Protein AF-H6WCT1-F1 (afdb_monomer_lite)

Foldseek 3Di:
DVVCCCVPPVPVCDPVNVVVVVVVVVVVVVVVVVVVVVVVVVVCVCAVQPDVVQVRHPPGPPADDDDCVPLVVVLVVLLVVLVVLQVQLVVCVVVVNVVSNVVSVVSSVVSVVVSVVSVVVCVVPGPDDD

Structure (mmCIF, N/CA/C/O backbone):
data_AF-H6WCT1-F1
#
_entry.id   AF-H6WCT1-F1
#
loop_
_atom_site.group_PDB
_atom_site.id
_atom_site.type_symbol
_atom_site.label_atom_id
_atom_site.label_alt_id
_atom_site.label_comp_id
_atom_site.label_asym_id
_atom_site.label_entity_id
_atom_site.label_seq_id
_atom_site.pdbx_PDB_ins_code
_atom_site.Cartn_x
_atom_site.Cartn_y
_atom_site.Cartn_z
_atom_site.occupancy
_atom_site.B_iso_or_equiv
_atom_site.auth_seq_id
_atom_site.auth_comp_id
_atom_site.auth_asym_id
_atom_site.auth_atom_id
_atom_site.pdbx_PDB_model_num
ATOM 1 N N . ARG A 1 1 ? -24.515 2.895 8.133 1.00 90.81 1 ARG A N 1
ATOM 2 C CA . ARG A 1 1 ? -25.307 3.679 9.116 1.00 90.81 1 ARG A CA 1
ATOM 3 C C . ARG A 1 1 ? -26.093 2.759 10.042 1.00 90.81 1 ARG A C 1
ATOM 5 O O . ARG A 1 1 ? -25.902 2.865 11.245 1.00 90.81 1 ARG A O 1
ATOM 12 N N . ASP A 1 2 ? -26.915 1.854 9.513 1.00 93.81 2 ASP A N 1
ATOM 13 C CA . ASP A 1 2 ? -27.776 1.005 10.352 1.00 93.81 2 ASP A CA 1
ATOM 14 C C . ASP A 1 2 ? -27.003 -0.074 11.120 1.00 93.81 2 ASP A C 1
ATOM 16 O O . ASP A 1 2 ? -27.232 -0.224 12.309 1.00 93.81 2 ASP A O 1
ATOM 20 N N . ILE A 1 3 ? -25.942 -0.644 10.540 1.00 94.50 3 ILE A N 1
ATOM 21 C CA . ILE A 1 3 ? -25.025 -1.564 11.249 1.00 94.50 3 ILE A CA 1
ATOM 22 C C . ILE A 1 3 ? -24.422 -0.929 12.522 1.00 94.50 3 ILE A C 1
ATOM 24 O O . ILE A 1 3 ? -24.242 -1.588 13.544 1.00 94.50 3 ILE A O 1
ATOM 28 N N . ILE A 1 4 ? -24.128 0.379 12.502 1.00 95.19 4 ILE A N 1
ATOM 29 C CA . ILE A 1 4 ? -23.640 1.095 13.697 1.00 95.19 4 ILE A CA 1
ATOM 30 C C . ILE A 1 4 ? -24.758 1.165 14.746 1.00 95.19 4 ILE A C 1
ATOM 32 O O . ILE A 1 4 ? -24.517 0.934 15.923 1.00 95.19 4 ILE A O 1
ATOM 36 N N . ARG A 1 5 ? -26.002 1.417 14.322 1.00 95.94 5 ARG A N 1
ATOM 37 C CA . ARG A 1 5 ? -27.174 1.429 15.211 1.00 95.94 5 ARG A CA 1
ATOM 38 C C . ARG A 1 5 ? -27.427 0.076 15.859 1.00 95.94 5 ARG A C 1
ATOM 40 O O . ARG A 1 5 ? -27.555 0.007 17.080 1.00 95.94 5 ARG A O 1
ATOM 47 N N . GLU A 1 6 ? -27.427 -0.970 15.049 1.00 95.56 6 GLU A N 1
ATOM 48 C CA . GLU A 1 6 ? -27.625 -2.357 15.468 1.00 95.56 6 GLU A CA 1
ATOM 49 C C . GLU A 1 6 ? -26.542 -2.818 16.451 1.00 95.56 6 GLU A C 1
ATOM 51 O O . GLU A 1 6 ? -26.842 -3.488 17.441 1.00 95.56 6 GLU A O 1
ATOM 56 N N . SER A 1 7 ? -25.290 -2.413 16.222 1.00 94.31 7 SER A N 1
ATOM 57 C CA . SER A 1 7 ? -24.157 -2.781 17.076 1.00 94.31 7 SER A CA 1
ATOM 58 C C . SER A 1 7 ? -24.083 -1.984 18.375 1.00 94.31 7 SER A C 1
ATOM 60 O O . SER A 1 7 ? -24.144 -2.582 19.448 1.00 94.31 7 SER A O 1
ATOM 62 N N . THR A 1 8 ? -23.944 -0.657 18.313 1.00 93.62 8 THR A N 1
ATOM 63 C CA . THR A 1 8 ? -23.607 0.157 19.493 1.00 93.62 8 THR A CA 1
ATOM 64 C C . THR A 1 8 ? -24.820 0.566 20.315 1.00 93.62 8 THR A C 1
ATOM 66 O O . THR A 1 8 ? -24.705 0.698 21.528 1.00 93.62 8 THR A O 1
ATOM 69 N N . PHE A 1 9 ? -25.972 0.796 19.676 1.00 94.12 9 PHE A N 1
ATOM 70 C CA . PHE A 1 9 ? -27.155 1.343 20.351 1.00 94.12 9 PHE A CA 1
ATOM 71 C C . PHE A 1 9 ? -28.225 0.283 20.654 1.00 94.12 9 PHE A C 1
ATOM 73 O O . PHE A 1 9 ? -28.954 0.437 21.628 1.00 94.12 9 PHE A O 1
ATOM 80 N N . GLN A 1 10 ? -28.326 -0.781 19.849 1.00 95.06 10 GLN A N 1
ATOM 81 C CA . GLN A 1 10 ? -29.329 -1.849 20.021 1.00 95.06 10 GLN A CA 1
ATOM 82 C C . GLN A 1 10 ? -28.753 -3.159 20.585 1.00 95.06 10 GLN A C 1
ATOM 84 O O . GLN A 1 10 ? -29.513 -3.995 21.069 1.00 95.06 10 GLN A O 1
ATOM 89 N N . GLY A 1 11 ? -27.429 -3.349 20.554 1.00 92.75 11 GLY A N 1
ATOM 90 C CA . GLY A 1 11 ? -26.763 -4.505 21.165 1.00 92.75 11 GLY A CA 1
ATOM 91 C C . GLY A 1 11 ? -26.962 -5.836 20.429 1.00 92.75 11 GLY A C 1
ATOM 92 O O . GLY A 1 11 ? -26.755 -6.895 21.019 1.00 92.75 11 GLY A O 1
ATOM 93 N N . PHE A 1 12 ? -27.334 -5.823 19.145 1.00 95.31 12 PHE A N 1
ATOM 94 C CA . PHE A 1 12 ? -27.599 -7.047 18.372 1.00 95.31 12 PHE A CA 1
ATOM 95 C C . PHE A 1 12 ? -26.331 -7.829 17.986 1.00 95.31 12 PHE A C 1
ATOM 97 O O . PHE A 1 12 ? -26.405 -8.988 17.570 1.00 95.31 12 PHE A O 1
ATOM 104 N N . HIS A 1 13 ? -25.146 -7.243 18.170 1.00 96.00 13 HIS A N 1
ATOM 105 C CA . HIS A 1 13 ? -23.860 -7.879 17.875 1.00 96.00 13 HIS A CA 1
ATOM 106 C C . HIS A 1 13 ? -23.400 -8.802 19.016 1.00 96.00 13 HIS A C 1
ATOM 108 O O . HIS A 1 13 ? -22.439 -8.520 19.729 1.00 96.00 13 HIS A O 1
ATOM 114 N N . THR A 1 14 ? -24.080 -9.941 19.175 1.00 96.69 14 THR A N 1
ATOM 115 C CA . THR A 1 14 ? -23.637 -11.018 20.081 1.00 96.69 14 THR A CA 1
ATOM 116 C C . THR A 1 14 ? -22.287 -11.605 19.642 1.00 96.69 14 THR A C 1
ATOM 118 O O . THR A 1 14 ? -21.861 -11.437 18.498 1.00 96.69 14 THR A O 1
ATOM 121 N N . SER A 1 15 ? -21.615 -12.362 20.516 1.00 95.88 15 SER A N 1
ATOM 122 C CA . SER A 1 15 ? -20.316 -12.988 20.204 1.00 95.88 15 SER A CA 1
ATOM 123 C C . SER A 1 15 ? -20.346 -13.853 18.934 1.00 95.88 15 SER A C 1
ATOM 125 O O . SER A 1 15 ? -19.403 -13.825 18.142 1.00 95.88 15 SER A O 1
ATOM 127 N N . LYS A 1 16 ? -21.453 -14.571 18.688 1.00 96.69 16 LYS A N 1
ATOM 128 C CA . LYS A 1 16 ? -21.655 -15.361 17.463 1.00 96.69 16 LYS A CA 1
ATOM 129 C C . LYS A 1 16 ? -21.723 -14.474 16.216 1.00 96.69 16 LYS A C 1
ATOM 131 O O . LYS A 1 16 ? -21.109 -14.813 15.208 1.00 96.69 16 LYS A O 1
ATOM 136 N N . VAL A 1 17 ? -22.420 -13.338 16.293 1.00 97.25 17 VAL A N 1
ATOM 137 C CA . VAL A 1 17 ? -22.517 -12.361 15.194 1.00 97.25 17 VAL A CA 1
ATOM 138 C C . VAL A 1 17 ? -21.156 -11.722 14.926 1.00 97.25 17 VAL A C 1
ATOM 140 O O . VAL A 1 17 ? -20.718 -11.691 13.781 1.00 97.25 17 VAL A O 1
ATOM 143 N N . TYR A 1 18 ? -20.439 -11.297 15.970 1.00 95.50 18 TYR A N 1
ATOM 144 C CA . TYR A 1 18 ? -19.092 -10.735 15.839 1.00 95.50 18 TYR A CA 1
ATOM 145 C C . TYR A 1 18 ? -18.115 -11.712 15.167 1.00 95.50 18 TYR A C 1
ATOM 147 O O . TYR A 1 18 ? -17.399 -11.334 14.240 1.00 95.50 18 TYR A O 1
ATOM 155 N N . ASN A 1 19 ? -18.128 -12.987 15.567 1.00 97.25 19 ASN A N 1
ATOM 156 C CA . ASN A 1 19 ? -17.318 -14.018 14.917 1.00 97.25 19 ASN A CA 1
ATOM 157 C C . ASN A 1 19 ? -17.718 -14.223 13.448 1.00 97.25 19 ASN A C 1
ATOM 159 O O . ASN A 1 19 ? -16.840 -14.360 12.598 1.00 97.25 19 ASN A O 1
ATOM 163 N N . GLY A 1 20 ? -19.017 -14.191 13.133 1.00 98.19 20 GLY A N 1
ATOM 164 C CA . GLY A 1 20 ? -19.509 -14.233 11.754 1.00 98.19 20 GLY A CA 1
ATOM 165 C C . GLY A 1 20 ? -18.996 -13.065 10.906 1.00 98.19 20 GLY A C 1
ATOM 166 O O . GLY A 1 20 ? -18.484 -13.287 9.812 1.00 98.19 20 GLY A O 1
ATOM 167 N N . LEU A 1 21 ? -19.044 -11.837 11.434 1.00 97.62 21 LEU A N 1
ATOM 168 C CA . LEU A 1 21 ? -18.517 -10.641 10.763 1.00 97.62 21 LEU A CA 1
ATOM 169 C C . LEU A 1 21 ? -17.003 -10.734 10.525 1.00 97.62 21 LEU A C 1
ATOM 171 O O . LEU A 1 21 ? -16.529 -10.367 9.451 1.00 97.62 21 LEU A O 1
ATOM 175 N N . ARG A 1 22 ? -16.241 -11.270 11.487 1.00 97.31 22 ARG A N 1
ATOM 176 C CA . ARG A 1 22 ? -14.795 -11.498 11.325 1.00 97.31 22 ARG A CA 1
ATOM 177 C C . ARG A 1 22 ? -14.486 -12.481 10.198 1.00 97.31 22 ARG A C 1
ATOM 179 O O . ARG A 1 22 ? -13.618 -12.192 9.379 1.00 97.31 22 ARG A O 1
ATOM 186 N N . TRP A 1 23 ? -15.187 -13.615 10.145 1.00 98.31 23 TRP A N 1
ATOM 187 C CA . TRP A 1 23 ? -15.036 -14.582 9.052 1.00 98.31 23 TRP A CA 1
ATOM 188 C C . TRP A 1 23 ? -15.454 -13.989 7.707 1.00 98.31 23 TRP A C 1
ATOM 190 O O . TRP A 1 23 ? -14.735 -14.159 6.726 1.00 98.31 23 TRP A O 1
ATOM 200 N N . GLY A 1 24 ? -16.559 -13.240 7.673 1.00 98.38 24 GLY A N 1
ATOM 201 C CA . GLY A 1 24 ? -17.012 -12.532 6.477 1.00 98.38 24 GLY A CA 1
ATOM 202 C C . GLY A 1 24 ? -15.951 -11.575 5.931 1.00 98.38 24 GLY A C 1
ATOM 203 O O . GLY A 1 24 ? -15.637 -11.633 4.747 1.00 98.38 24 GLY A O 1
ATOM 204 N N . MET A 1 25 ? -15.331 -10.763 6.795 1.00 98.31 25 MET A N 1
ATOM 205 C CA . MET A 1 25 ? -14.262 -9.848 6.380 1.00 98.31 25 MET A CA 1
ATOM 206 C C . MET A 1 25 ? -13.012 -10.591 5.887 1.00 98.31 25 MET A C 1
ATOM 208 O O . MET A 1 25 ? -12.419 -10.184 4.893 1.00 98.31 25 MET A O 1
ATOM 212 N N . MET A 1 26 ? -12.618 -11.695 6.534 1.00 98.31 26 MET A N 1
ATOM 213 C CA . MET A 1 26 ? -11.491 -12.510 6.056 1.00 98.31 26 MET A CA 1
ATOM 214 C C . MET A 1 26 ? -11.761 -13.102 4.669 1.00 98.31 26 MET A C 1
ATOM 216 O O . MET A 1 26 ? -10.904 -13.004 3.796 1.00 98.31 26 MET A O 1
ATOM 220 N N . LEU A 1 27 ? -12.946 -13.679 4.447 1.00 98.31 27 LEU A N 1
ATOM 221 C CA . LEU A 1 27 ? -13.327 -14.241 3.147 1.00 98.31 27 LEU A CA 1
ATOM 222 C C . LEU A 1 27 ? -13.393 -13.166 2.058 1.00 98.31 27 LEU A C 1
ATOM 224 O O . LEU A 1 27 ? -12.922 -13.402 0.949 1.00 98.31 27 LEU A O 1
ATOM 228 N N . PHE A 1 28 ? -13.911 -11.981 2.387 1.00 98.50 28 PHE A N 1
ATOM 229 C CA . PHE A 1 28 ? -13.918 -10.838 1.479 1.00 98.50 28 PHE A CA 1
ATOM 230 C C . PHE A 1 28 ? -12.493 -10.414 1.079 1.00 98.50 28 PHE A C 1
ATOM 232 O O . PHE A 1 28 ? -12.194 -10.296 -0.107 1.00 98.50 28 PHE A O 1
ATOM 239 N N . ILE A 1 29 ? -11.572 -10.281 2.042 1.00 98.31 29 ILE A N 1
ATOM 240 C CA . ILE A 1 29 ? -10.162 -9.970 1.746 1.00 98.31 29 ILE A CA 1
ATOM 241 C C . ILE A 1 29 ? -9.531 -11.064 0.873 1.00 98.31 29 ILE A C 1
ATOM 243 O O . ILE A 1 29 ? -8.810 -10.748 -0.068 1.00 98.31 29 ILE A O 1
ATOM 247 N N . ILE A 1 30 ? -9.814 -12.343 1.139 1.00 98.56 30 ILE A N 1
ATOM 248 C CA . ILE A 1 30 ? -9.316 -13.453 0.310 1.00 98.56 30 ILE A CA 1
ATOM 249 C C . ILE A 1 30 ? -9.825 -13.330 -1.131 1.00 98.56 30 ILE A C 1
ATOM 251 O O . ILE A 1 30 ? -9.039 -13.506 -2.061 1.00 98.56 30 ILE A O 1
ATOM 255 N N . SER A 1 31 ? -11.103 -12.991 -1.336 1.00 98.38 31 SER A N 1
ATOM 256 C CA . SER A 1 31 ? -11.623 -12.781 -2.691 1.00 98.38 31 SER A CA 1
ATOM 257 C C . SER A 1 31 ? -10.937 -11.620 -3.415 1.00 98.38 31 SER A C 1
ATOM 259 O O . SER A 1 31 ? -10.623 -11.759 -4.595 1.00 98.38 31 SER A O 1
ATOM 261 N N . GLU A 1 32 ? -10.612 -10.530 -2.715 1.00 98.38 32 GLU A N 1
ATOM 262 C CA . GLU A 1 32 ? -9.846 -9.412 -3.283 1.00 98.38 32 GLU A CA 1
ATOM 263 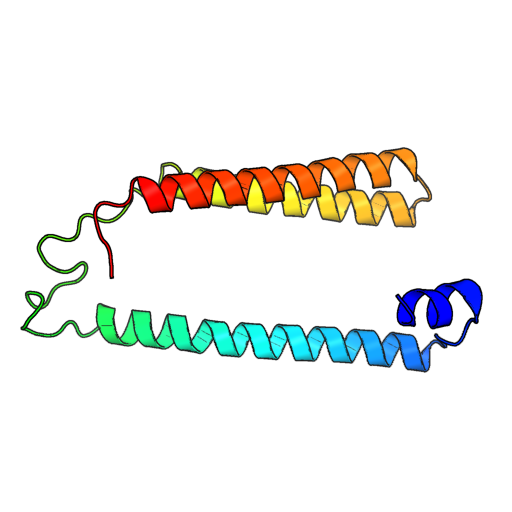C C . GLU A 1 32 ? -8.406 -9.827 -3.632 1.00 98.38 32 GLU A C 1
ATOM 265 O O . GLU A 1 32 ? -7.899 -9.486 -4.698 1.00 98.38 32 GLU A O 1
ATOM 270 N N . VAL A 1 33 ? -7.746 -10.641 -2.800 1.00 98.31 33 VAL A N 1
ATOM 271 C CA . VAL A 1 33 ? -6.412 -11.189 -3.119 1.00 98.31 33 VAL A CA 1
ATOM 272 C C . VAL A 1 33 ? -6.454 -12.040 -4.394 1.00 98.31 33 VAL A C 1
ATOM 274 O O . VAL A 1 33 ? -5.581 -11.900 -5.250 1.00 98.31 33 VAL A O 1
ATOM 277 N N . CYS A 1 34 ? -7.474 -12.887 -4.563 1.00 98.06 34 CYS A N 1
ATOM 278 C CA . CYS A 1 34 ? -7.676 -13.655 -5.797 1.00 98.06 34 CYS A CA 1
ATOM 279 C C . CYS A 1 34 ? -7.952 -12.754 -7.010 1.00 98.06 34 CYS A C 1
ATOM 281 O O . CYS A 1 34 ? -7.471 -13.039 -8.107 1.00 98.06 34 CYS A O 1
ATOM 283 N N . PHE A 1 35 ? -8.692 -11.661 -6.823 1.00 97.69 35 PHE A N 1
ATOM 284 C CA . PHE A 1 35 ? -8.919 -10.664 -7.866 1.00 97.69 35 PHE A CA 1
ATOM 285 C C . PHE A 1 35 ? -7.604 -10.001 -8.309 1.00 97.69 35 PHE A C 1
ATOM 287 O O . PHE A 1 35 ? -7.301 -9.987 -9.502 1.00 97.69 35 PHE A O 1
ATOM 294 N N . PHE A 1 36 ? -6.752 -9.564 -7.374 1.00 97.12 36 PHE A N 1
ATOM 295 C CA . PHE A 1 36 ? -5.423 -9.032 -7.707 1.00 97.12 36 PHE A CA 1
ATOM 296 C C . PHE A 1 36 ? -4.494 -10.077 -8.334 1.00 97.12 36 PHE A C 1
ATOM 298 O O . PHE A 1 36 ? -3.714 -9.748 -9.230 1.00 97.12 36 PHE A O 1
ATOM 305 N N . PHE A 1 37 ? -4.601 -11.345 -7.926 1.00 98.00 37 PHE A N 1
ATOM 306 C CA . PHE A 1 37 ? -3.839 -12.443 -8.523 1.00 98.00 37 PHE A CA 1
ATOM 307 C C . PHE A 1 37 ? -4.082 -12.568 -10.035 1.00 98.00 37 PHE A C 1
ATOM 309 O O . PHE A 1 37 ? -3.140 -12.844 -10.775 1.00 98.00 37 PHE A O 1
ATOM 316 N N . ALA A 1 38 ? -5.298 -12.297 -10.521 1.00 98.06 38 ALA A N 1
ATOM 317 C CA . ALA A 1 38 ? -5.587 -12.300 -11.956 1.00 98.06 38 ALA A CA 1
ATOM 318 C C . ALA A 1 38 ? -4.802 -11.215 -12.722 1.00 98.06 38 ALA A C 1
ATOM 320 O O . ALA A 1 38 ? -4.303 -11.478 -13.818 1.00 98.06 38 ALA A O 1
ATOM 321 N N . PHE A 1 39 ? -4.621 -10.022 -12.143 1.00 96.75 39 PHE A N 1
ATOM 322 C CA . PHE A 1 39 ? -3.791 -8.974 -12.752 1.00 96.75 39 PHE A CA 1
ATOM 323 C C . PHE A 1 39 ? -2.305 -9.334 -12.739 1.00 96.75 39 PHE A C 1
ATOM 325 O O . PHE A 1 39 ? -1.625 -9.141 -13.747 1.00 96.75 39 PHE A O 1
ATOM 332 N N . PHE A 1 40 ? -1.801 -9.914 -11.644 1.00 96.50 40 PHE A N 1
ATOM 333 C CA . PHE A 1 40 ? -0.430 -10.433 -11.604 1.00 96.50 40 PHE A CA 1
ATOM 334 C C . PHE A 1 40 ? -0.216 -11.529 -12.645 1.00 96.50 40 PHE A C 1
ATOM 336 O O . PHE A 1 40 ? 0.797 -11.524 -13.339 1.00 96.50 40 PHE A O 1
ATOM 343 N N . TRP A 1 41 ? -1.179 -12.439 -12.798 1.00 97.50 41 TRP A N 1
ATOM 344 C CA . TRP A 1 41 ? -1.140 -13.466 -1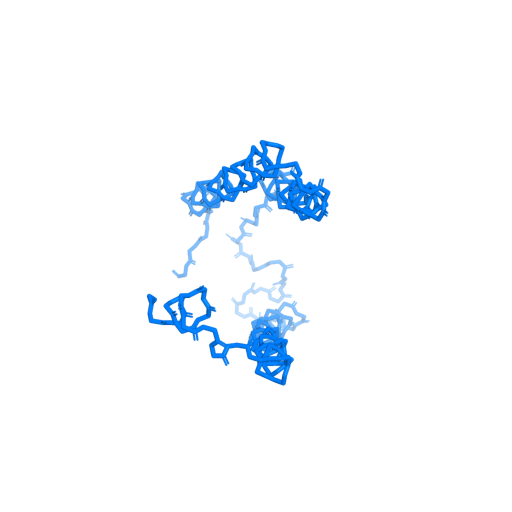3.831 1.00 97.50 41 TRP A CA 1
ATOM 345 C C . TRP A 1 41 ? -1.036 -12.853 -15.231 1.00 97.50 41 TRP A C 1
ATOM 347 O O . TRP A 1 41 ? -0.159 -13.242 -15.998 1.00 97.50 41 TRP A O 1
ATOM 357 N N . ALA A 1 42 ? -1.870 -11.860 -15.552 1.00 96.69 42 ALA A N 1
ATOM 358 C CA . ALA A 1 42 ? -1.814 -11.164 -16.837 1.00 96.69 42 ALA A CA 1
ATOM 359 C C . ALA A 1 42 ? -0.461 -10.460 -17.066 1.00 96.69 42 ALA A C 1
ATOM 361 O O . ALA A 1 42 ? 0.111 -10.555 -18.157 1.00 96.69 42 ALA A O 1
ATOM 362 N N . TYR A 1 43 ? 0.084 -9.811 -16.030 1.00 95.62 43 TYR A N 1
ATOM 363 C CA . TYR A 1 43 ? 1.407 -9.185 -16.069 1.00 95.62 43 TYR A CA 1
ATOM 364 C C . TYR A 1 43 ? 2.522 -10.208 -16.327 1.00 95.62 43 TYR A C 1
ATOM 366 O O . TYR A 1 43 ? 3.345 -10.014 -17.223 1.00 95.62 43 TYR A O 1
ATOM 374 N N . PHE A 1 44 ? 2.556 -11.320 -15.587 1.00 96.44 44 PHE A N 1
ATOM 375 C CA . PHE A 1 44 ? 3.586 -12.350 -15.753 1.00 96.44 44 PHE A CA 1
ATOM 376 C C . PHE A 1 44 ? 3.467 -13.076 -17.088 1.00 96.44 44 PHE A C 1
ATOM 378 O O . PHE A 1 44 ? 4.482 -13.327 -17.729 1.00 96.44 44 PHE A O 1
ATOM 385 N N . HIS A 1 45 ? 2.246 -13.361 -17.543 1.00 95.19 45 HIS A N 1
ATOM 386 C CA . HIS A 1 45 ? 2.020 -13.954 -18.857 1.00 95.19 45 HIS A CA 1
ATOM 387 C C . HIS A 1 45 ? 2.614 -13.079 -19.971 1.00 95.19 45 HIS A C 1
ATOM 389 O O . HIS A 1 45 ? 3.338 -13.583 -20.824 1.00 95.19 45 HIS A O 1
ATOM 395 N N . SER A 1 46 ? 2.372 -11.766 -19.907 1.00 93.12 46 SER A N 1
ATOM 396 C CA . SER A 1 46 ? 2.843 -10.811 -20.920 1.00 93.12 46 SER A CA 1
ATOM 397 C C . SER A 1 46 ? 4.346 -10.520 -20.828 1.00 93.12 46 SER A C 1
ATOM 399 O O . SER A 1 46 ? 4.997 -10.317 -21.849 1.00 93.12 46 SER A O 1
ATOM 401 N N . SER A 1 47 ? 4.912 -10.497 -19.617 1.00 94.69 47 SER A N 1
ATOM 402 C CA . SER A 1 47 ? 6.325 -10.150 -19.393 1.00 94.69 47 SER A CA 1
ATOM 403 C C . SER A 1 47 ? 7.296 -11.320 -19.562 1.00 94.69 47 SER A C 1
ATOM 405 O O . SER A 1 47 ? 8.428 -11.102 -19.988 1.00 94.69 47 SER A O 1
ATOM 407 N N . LEU A 1 48 ? 6.882 -12.556 -19.251 1.00 94.44 48 LEU A N 1
ATOM 408 C CA . LEU A 1 48 ? 7.740 -13.746 -19.367 1.00 94.44 48 LEU A CA 1
ATOM 409 C C . LEU A 1 48 ? 7.823 -14.290 -20.800 1.00 94.44 48 LEU A C 1
ATOM 411 O O . LEU A 1 48 ? 8.825 -14.907 -21.154 1.00 94.44 48 LEU A O 1
ATOM 415 N N . ALA A 1 49 ? 6.788 -14.070 -21.613 1.00 93.50 49 ALA A N 1
ATOM 416 C CA . ALA A 1 49 ? 6.734 -14.480 -23.014 1.00 93.50 49 ALA A CA 1
ATOM 417 C C . ALA A 1 49 ? 6.284 -13.300 -23.902 1.00 93.50 49 ALA A C 1
ATOM 419 O O . ALA A 1 49 ? 5.166 -13.313 -24.418 1.00 93.50 49 ALA A O 1
ATOM 420 N N . PRO A 1 50 ? 7.125 -12.256 -24.060 1.00 92.69 50 PRO A N 1
ATOM 421 C CA . PRO A 1 50 ? 6.770 -11.070 -24.831 1.00 92.69 50 PRO A CA 1
ATOM 422 C C . PRO A 1 50 ? 6.580 -11.401 -26.317 1.00 92.69 50 PRO A C 1
ATOM 424 O O . PRO A 1 50 ? 7.398 -12.093 -26.926 1.00 92.69 50 PRO A O 1
ATOM 427 N N . ASN A 1 51 ? 5.510 -10.872 -26.915 1.00 90.94 51 ASN A N 1
ATOM 428 C CA . ASN A 1 51 ? 5.215 -11.053 -28.337 1.00 90.94 51 ASN A CA 1
ATOM 429 C C . ASN A 1 51 ? 6.290 -10.406 -29.229 1.00 90.94 51 ASN A C 1
ATOM 431 O O . ASN A 1 51 ? 6.932 -9.421 -28.859 1.00 90.94 51 ASN A O 1
ATOM 435 N N . MET A 1 52 ? 6.434 -10.908 -30.458 1.00 90.31 52 MET A N 1
ATOM 436 C CA . MET A 1 52 ? 7.357 -10.315 -31.437 1.00 90.31 52 MET A CA 1
ATOM 437 C C . MET A 1 52 ? 6.989 -8.866 -31.786 1.00 90.31 52 MET A C 1
ATOM 439 O O . MET A 1 52 ? 7.880 -8.053 -32.017 1.00 90.31 52 MET A O 1
ATOM 443 N N . ASP A 1 53 ? 5.700 -8.522 -31.729 1.00 88.88 53 ASP A N 1
ATOM 444 C CA . ASP A 1 53 ? 5.186 -7.182 -32.043 1.00 88.88 53 ASP A CA 1
ATOM 445 C C . ASP A 1 53 ? 5.725 -6.086 -31.106 1.00 88.88 53 ASP A C 1
ATOM 447 O O . ASP A 1 53 ? 5.798 -4.924 -31.497 1.00 88.88 53 ASP A O 1
ATOM 451 N N . ILE A 1 54 ? 6.141 -6.447 -29.884 1.00 88.44 54 ILE A N 1
ATOM 452 C CA . ILE A 1 54 ? 6.726 -5.522 -28.894 1.00 88.44 54 ILE A CA 1
ATOM 453 C C . ILE A 1 54 ? 8.261 -5.571 -28.847 1.00 88.44 54 ILE A C 1
ATOM 455 O O . ILE A 1 54 ? 8.872 -4.957 -27.971 1.00 88.44 54 ILE A O 1
ATOM 459 N N . GLY A 1 55 ? 8.892 -6.292 -29.781 1.00 87.12 55 GLY A N 1
ATOM 460 C CA . GLY A 1 55 ? 10.346 -6.449 -29.857 1.00 87.12 55 GLY A CA 1
ATOM 461 C C . GLY A 1 55 ? 10.906 -7.668 -29.125 1.00 87.12 55 GLY A C 1
ATOM 462 O O . GLY A 1 55 ? 12.117 -7.739 -28.925 1.00 87.12 55 GLY A O 1
ATOM 463 N N . SER A 1 56 ? 10.054 -8.619 -28.720 1.00 91.50 56 SER A N 1
ATOM 464 C CA . SER A 1 56 ? 10.450 -9.832 -27.980 1.00 91.50 56 SER A CA 1
ATOM 465 C C . SER A 1 56 ? 11.233 -9.547 -26.686 1.00 91.50 56 SER A C 1
ATOM 467 O O . SER A 1 56 ? 12.046 -10.365 -26.253 1.00 91.50 56 SER A O 1
ATOM 469 N N . CYS A 1 57 ? 11.004 -8.390 -26.058 1.00 92.88 57 CYS A N 1
ATOM 470 C CA . CYS A 1 57 ? 11.639 -7.982 -24.807 1.00 92.88 57 CYS A CA 1
ATOM 471 C C . CYS A 1 57 ? 10.626 -7.382 -23.825 1.00 92.88 57 CYS A C 1
ATOM 473 O O . CYS A 1 57 ? 9.546 -6.935 -24.212 1.00 92.88 57 CYS A O 1
ATOM 475 N N . TRP A 1 58 ? 10.995 -7.363 -22.542 1.00 93.06 58 TRP A N 1
ATOM 476 C CA . TRP A 1 58 ? 10.241 -6.68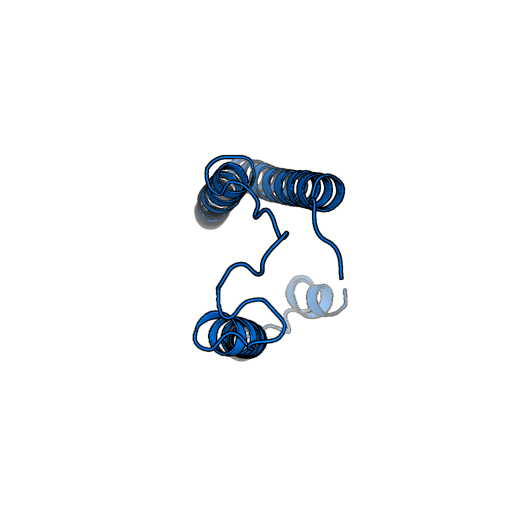3 -21.494 1.00 93.06 58 TRP A CA 1
ATOM 477 C C . TRP A 1 58 ? 11.180 -5.785 -20.674 1.00 93.06 58 TRP A C 1
ATOM 479 O O . TRP A 1 58 ? 12.185 -6.293 -20.167 1.00 93.06 58 TRP A O 1
ATOM 489 N N . PRO A 1 59 ? 10.884 -4.485 -20.500 1.00 94.31 59 PRO A N 1
ATOM 490 C CA . PRO A 1 59 ? 9.751 -3.740 -21.061 1.00 94.31 59 PRO A CA 1
ATOM 491 C C . PRO A 1 59 ? 9.760 -3.672 -22.604 1.00 94.31 59 PRO A C 1
ATOM 493 O O . PRO A 1 59 ? 10.818 -3.854 -23.212 1.00 94.31 59 PRO A O 1
ATOM 496 N N . PRO A 1 60 ? 8.602 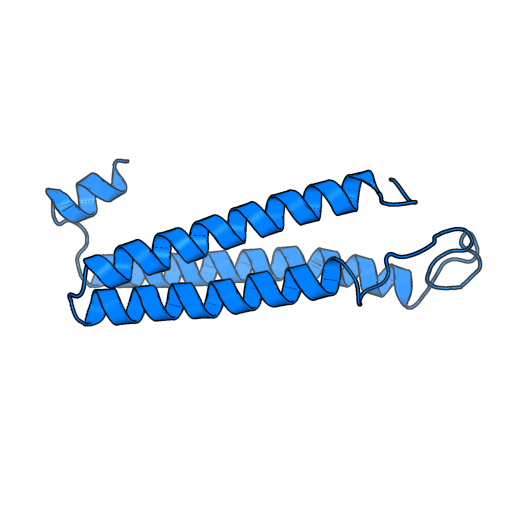-3.418 -23.242 1.00 92.75 60 PRO A N 1
ATOM 497 C CA . PRO A 1 60 ? 8.515 -3.158 -24.677 1.00 92.75 60 PRO A CA 1
ATOM 498 C C . PRO A 1 60 ? 9.430 -2.021 -25.139 1.00 92.75 60 PRO A C 1
ATOM 500 O O . PRO A 1 60 ? 9.700 -1.075 -24.393 1.00 92.75 60 PRO A O 1
ATOM 503 N N . ILE A 1 61 ? 9.855 -2.076 -26.402 1.00 88.38 61 ILE A N 1
ATOM 504 C CA . ILE A 1 61 ? 10.639 -0.998 -27.016 1.00 88.38 61 ILE A CA 1
ATOM 505 C C . ILE A 1 61 ? 9.839 0.318 -26.934 1.00 88.38 61 ILE A C 1
ATOM 507 O O . ILE A 1 61 ? 8.632 0.329 -27.157 1.00 88.38 61 ILE A O 1
ATOM 511 N N . TYR A 1 62 ? 10.521 1.424 -26.619 1.00 87.69 62 TYR A N 1
ATOM 512 C CA . TYR A 1 62 ? 9.956 2.772 -26.433 1.00 87.69 62 TYR A CA 1
ATOM 513 C C . TYR A 1 62 ? 9.105 2.991 -25.172 1.00 87.69 62 TYR A C 1
ATOM 515 O O . TYR A 1 62 ? 8.635 4.109 -24.965 1.00 87.69 62 TYR A O 1
ATOM 523 N N . ILE A 1 63 ? 8.970 1.995 -24.289 1.00 92.50 63 ILE A N 1
ATOM 524 C CA . ILE A 1 63 ? 8.415 2.206 -22.947 1.00 92.50 63 ILE A CA 1
ATOM 525 C C . ILE A 1 63 ? 9.554 2.476 -21.966 1.00 92.50 63 ILE A C 1
ATOM 527 O O . ILE A 1 63 ? 10.423 1.631 -21.748 1.00 92.50 63 ILE A O 1
ATOM 531 N N . PHE A 1 64 ? 9.522 3.651 -21.338 1.00 92.12 64 PHE A N 1
ATOM 532 C CA . PHE A 1 64 ? 10.466 4.031 -20.290 1.00 92.12 64 PHE A CA 1
ATOM 533 C C . PHE A 1 64 ? 9.798 3.860 -18.920 1.00 92.12 64 PHE A C 1
ATOM 535 O O . PHE A 1 64 ? 8.982 4.704 -18.537 1.00 92.12 64 PHE A O 1
ATOM 542 N N . PRO A 1 65 ? 10.095 2.772 -18.185 1.00 92.12 65 PRO A N 1
ATOM 543 C CA . PRO A 1 65 ? 9.483 2.531 -16.888 1.00 92.12 65 PRO A CA 1
ATOM 544 C C . PRO A 1 65 ? 9.913 3.590 -15.871 1.00 92.12 65 PRO A C 1
ATOM 546 O O . PRO A 1 65 ? 11.006 4.157 -15.947 1.00 92.12 65 PRO A O 1
ATOM 549 N N . LEU A 1 66 ? 9.054 3.812 -14.880 1.00 93.56 66 LEU A N 1
ATOM 550 C CA . LEU A 1 66 ? 9.357 4.675 -13.746 1.00 93.56 66 LEU A CA 1
ATOM 551 C C . LEU A 1 66 ? 10.532 4.108 -12.943 1.00 93.56 66 LEU A C 1
ATOM 553 O O . LEU A 1 66 ? 10.679 2.892 -12.795 1.00 93.56 66 LEU A O 1
ATOM 557 N N . ASN A 1 67 ? 11.368 4.993 -12.398 1.00 94.94 67 ASN A N 1
ATOM 558 C CA . ASN A 1 67 ? 12.477 4.573 -11.552 1.00 94.94 67 ASN A CA 1
ATOM 559 C C . ASN A 1 67 ? 11.938 4.087 -10.191 1.00 94.94 67 ASN A C 1
ATOM 561 O O . ASN A 1 67 ? 11.399 4.898 -9.431 1.00 94.94 67 ASN A O 1
ATOM 565 N N . PRO A 1 68 ? 12.129 2.804 -9.826 1.00 94.62 68 PRO A N 1
ATOM 566 C CA . PRO A 1 68 ? 11.568 2.251 -8.596 1.00 94.62 68 PRO A CA 1
ATOM 567 C C . PRO A 1 68 ? 12.146 2.886 -7.325 1.00 94.62 68 PRO A C 1
ATOM 569 O O . PRO A 1 68 ? 11.509 2.818 -6.281 1.00 94.62 68 PRO A O 1
ATOM 572 N N . PHE A 1 69 ? 13.321 3.523 -7.389 1.00 96.12 69 PHE A N 1
ATOM 573 C CA . PHE A 1 69 ? 13.982 4.144 -6.233 1.00 96.12 69 PHE A CA 1
ATOM 574 C C . PHE A 1 69 ? 13.549 5.593 -5.958 1.00 96.12 69 PHE A C 1
ATOM 576 O O . PHE A 1 69 ? 14.079 6.222 -5.045 1.00 96.12 69 PHE A O 1
ATOM 583 N N . GLN A 1 70 ? 12.616 6.136 -6.744 1.00 94.56 70 GLN A N 1
ATOM 584 C CA . GLN A 1 70 ? 12.099 7.496 -6.577 1.00 94.56 70 GLN A CA 1
ATOM 585 C C . GLN A 1 70 ? 10.750 7.482 -5.839 1.00 94.56 70 GLN A C 1
ATOM 587 O O . GLN A 1 70 ? 10.659 6.985 -4.714 1.00 94.56 70 GLN A O 1
ATOM 592 N N . ILE A 1 71 ? 9.701 8.025 -6.463 1.00 93.94 71 ILE A N 1
ATOM 593 C CA . ILE A 1 71 ? 8.349 8.112 -5.902 1.00 93.94 71 ILE A CA 1
ATOM 594 C C . ILE A 1 71 ? 7.805 6.728 -5.498 1.00 93.94 71 ILE A C 1
ATOM 596 O O . ILE A 1 71 ? 7.294 6.629 -4.380 1.00 93.94 71 ILE A O 1
ATOM 600 N N . PRO A 1 72 ? 8.010 5.634 -6.268 1.00 96.50 72 PRO A N 1
ATOM 601 C CA . PRO A 1 72 ? 7.551 4.309 -5.848 1.00 96.50 72 PRO A CA 1
ATOM 602 C C . PRO A 1 72 ? 8.152 3.851 -4.509 1.00 96.50 72 PRO A C 1
ATOM 604 O O . PRO A 1 72 ? 7.428 3.360 -3.641 1.00 96.50 72 PRO A O 1
ATOM 607 N N . LEU A 1 73 ? 9.456 4.064 -4.285 1.00 97.25 73 LEU A N 1
ATOM 608 C CA . LEU A 1 73 ? 10.102 3.731 -3.012 1.00 97.25 73 LEU A CA 1
ATOM 609 C C . LEU A 1 73 ? 9.527 4.566 -1.864 1.00 97.25 73 LEU A C 1
ATOM 611 O O . LEU A 1 73 ? 9.219 4.020 -0.803 1.00 97.25 73 LEU A O 1
ATOM 615 N N . LEU A 1 74 ? 9.327 5.868 -2.078 1.00 97.25 74 LEU A N 1
ATOM 616 C CA . LEU A 1 74 ? 8.699 6.739 -1.085 1.00 97.25 74 LEU A CA 1
ATOM 617 C C . LEU A 1 74 ? 7.281 6.257 -0.735 1.00 97.25 74 LEU A C 1
ATOM 619 O O . LEU A 1 74 ? 6.939 6.158 0.443 1.00 97.25 74 LEU A O 1
ATOM 623 N N . ASN A 1 75 ? 6.489 5.878 -1.736 1.00 97.69 75 ASN A N 1
ATOM 624 C CA . ASN A 1 75 ? 5.145 5.333 -1.560 1.00 97.69 75 ASN A CA 1
ATOM 625 C C . ASN A 1 75 ? 5.146 4.045 -0.722 1.00 97.69 75 ASN A C 1
ATOM 627 O O . ASN A 1 75 ? 4.324 3.907 0.188 1.00 97.69 75 ASN A O 1
ATOM 631 N N . THR A 1 76 ? 6.103 3.136 -0.941 1.00 97.88 76 THR A N 1
ATOM 632 C CA . THR A 1 76 ? 6.237 1.943 -0.081 1.00 97.88 76 THR A CA 1
ATOM 633 C C . THR A 1 76 ? 6.579 2.303 1.365 1.00 97.88 76 THR A C 1
ATOM 635 O O . THR A 1 76 ? 5.974 1.757 2.289 1.00 97.88 76 THR A O 1
ATOM 638 N N . ALA A 1 77 ? 7.481 3.266 1.586 1.00 98.12 77 ALA A N 1
ATOM 639 C CA . ALA A 1 77 ? 7.830 3.732 2.926 1.00 98.12 77 ALA A CA 1
ATOM 640 C C . ALA A 1 77 ? 6.629 4.373 3.645 1.00 98.12 77 ALA A C 1
ATOM 642 O O . ALA A 1 77 ? 6.423 4.120 4.832 1.00 98.12 77 ALA A O 1
ATOM 643 N N . ILE A 1 78 ? 5.801 5.143 2.930 1.00 98.38 78 ILE A N 1
ATOM 644 C CA . ILE A 1 78 ? 4.573 5.753 3.466 1.00 98.38 78 ILE A CA 1
ATOM 645 C C . ILE 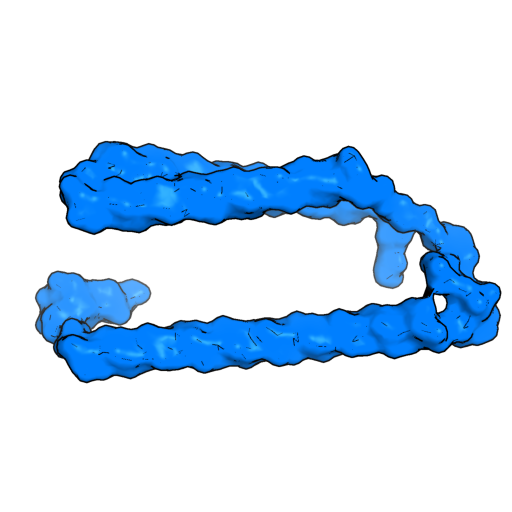A 1 78 ? 3.567 4.680 3.888 1.00 98.38 78 ILE A C 1
ATOM 647 O O . ILE A 1 78 ? 3.031 4.751 4.996 1.00 98.38 78 ILE A O 1
ATOM 651 N N . LEU A 1 79 ? 3.331 3.665 3.049 1.00 97.94 79 LEU A N 1
ATOM 652 C CA . LEU A 1 79 ? 2.418 2.570 3.385 1.00 97.94 79 LEU A CA 1
ATOM 653 C C . LEU A 1 79 ? 2.914 1.782 4.605 1.00 97.94 79 LEU A C 1
ATOM 655 O O . LEU A 1 79 ? 2.127 1.518 5.516 1.00 97.94 79 LEU A O 1
ATOM 659 N N . LEU A 1 80 ? 4.214 1.486 4.687 1.00 98.44 80 LEU A N 1
ATOM 660 C CA . LEU A 1 80 ? 4.808 0.834 5.859 1.00 98.44 80 LEU A CA 1
ATOM 661 C C . LEU A 1 80 ? 4.675 1.692 7.125 1.00 98.44 80 LEU A C 1
ATOM 663 O O . LEU A 1 80 ? 4.256 1.186 8.167 1.00 98.44 80 LEU A O 1
ATOM 667 N N . ALA A 1 81 ? 4.962 2.994 7.036 1.00 98.31 81 ALA A N 1
ATOM 668 C CA . ALA A 1 81 ? 4.793 3.927 8.148 1.00 98.31 81 ALA A CA 1
ATOM 669 C C . ALA A 1 81 ? 3.329 4.002 8.612 1.00 98.31 81 ALA A C 1
ATOM 671 O O . ALA A 1 81 ? 3.067 3.998 9.815 1.00 98.31 81 ALA A O 1
ATOM 672 N N . SER A 1 82 ? 2.371 3.982 7.678 1.00 98.31 82 SER A N 1
ATOM 673 C CA . SER A 1 82 ? 0.939 3.950 8.002 1.00 98.31 82 SER A CA 1
ATOM 674 C C . SER A 1 82 ? 0.526 2.649 8.713 1.00 98.31 82 SER A C 1
ATOM 676 O O . SER A 1 82 ? -0.305 2.666 9.623 1.00 98.31 82 SER A O 1
ATOM 678 N N . GLY A 1 83 ? 1.172 1.525 8.380 1.00 98.38 83 GLY A N 1
ATOM 679 C CA . GLY A 1 83 ? 1.026 0.253 9.092 1.00 98.38 83 GLY A CA 1
ATOM 680 C C . GLY A 1 83 ? 1.515 0.325 10.545 1.00 98.38 83 GLY A C 1
ATOM 681 O O . GLY A 1 83 ? 0.877 -0.199 11.463 1.00 98.38 83 GLY A O 1
ATOM 682 N N . VAL A 1 84 ? 2.617 1.036 10.791 1.00 98.44 84 VAL A N 1
ATOM 683 C CA . VAL A 1 84 ? 3.113 1.285 12.155 1.00 98.44 84 VAL A CA 1
ATOM 684 C C . VAL A 1 84 ? 2.164 2.209 12.926 1.00 98.44 84 VAL A C 1
ATOM 686 O O . VAL A 1 84 ? 1.833 1.933 14.078 1.00 98.44 84 VAL A O 1
ATOM 689 N N . SER A 1 85 ? 1.658 3.280 12.312 1.00 98.06 85 SER A N 1
ATOM 690 C CA . SER A 1 85 ? 0.749 4.198 13.009 1.00 98.06 85 SER A CA 1
ATOM 691 C C . SER A 1 85 ? -0.614 3.569 13.320 1.00 98.06 85 SER A C 1
ATOM 693 O O . SER A 1 85 ? -1.165 3.836 14.387 1.00 98.06 85 SER A O 1
ATOM 695 N N . VAL A 1 86 ? -1.148 2.686 12.464 1.00 98.50 86 VAL A N 1
ATOM 696 C CA . VAL A 1 86 ? -2.422 1.998 12.751 1.00 98.50 86 VAL A CA 1
ATOM 697 C C . VAL A 1 86 ? -2.273 0.929 13.836 1.00 98.50 86 VAL A C 1
ATOM 699 O O . VAL A 1 86 ? -3.165 0.764 14.668 1.00 98.50 86 VAL A O 1
ATOM 702 N N . THR A 1 87 ? -1.134 0.229 13.884 1.00 98.25 87 THR A N 1
ATOM 703 C CA . THR A 1 87 ? -0.848 -0.726 14.970 1.00 98.25 87 THR A CA 1
ATOM 704 C C . THR A 1 87 ? -0.659 -0.006 16.302 1.00 98.25 87 THR A C 1
ATOM 706 O O . THR A 1 87 ? -1.169 -0.472 17.325 1.00 98.25 87 THR A O 1
ATOM 709 N N . TRP A 1 88 ? -0.034 1.175 16.290 1.00 98.25 88 TRP A N 1
ATOM 710 C CA . TRP A 1 88 ? -0.006 2.067 17.448 1.00 98.25 88 TRP A CA 1
ATOM 711 C C . TRP A 1 88 ? -1.421 2.485 17.877 1.00 98.25 88 TRP A C 1
ATOM 713 O O . TRP A 1 88 ? -1.760 2.329 19.051 1.00 98.25 88 TRP A O 1
ATOM 723 N N . ALA A 1 89 ? -2.281 2.905 16.943 1.00 98.31 89 ALA A N 1
ATOM 724 C CA . ALA A 1 89 ? -3.670 3.265 17.240 1.00 98.31 89 ALA A CA 1
ATOM 725 C C . ALA A 1 89 ? -4.447 2.114 17.893 1.00 98.31 89 ALA A C 1
ATOM 727 O O . ALA A 1 89 ? -5.148 2.315 18.888 1.00 98.31 89 ALA A O 1
ATOM 728 N N . HIS A 1 90 ? -4.275 0.894 17.378 1.00 97.88 90 HIS A N 1
ATOM 729 C CA . HIS A 1 90 ? -4.892 -0.308 17.929 1.00 97.88 90 HIS A CA 1
ATOM 730 C C . HIS A 1 90 ? -4.426 -0.593 19.366 1.00 97.88 90 HIS A C 1
ATOM 732 O O . HIS A 1 90 ? -5.253 -0.834 20.246 1.00 97.88 90 HIS A O 1
ATOM 738 N N . HIS A 1 91 ? -3.119 -0.519 19.635 1.00 98.00 91 HIS A N 1
ATOM 739 C CA 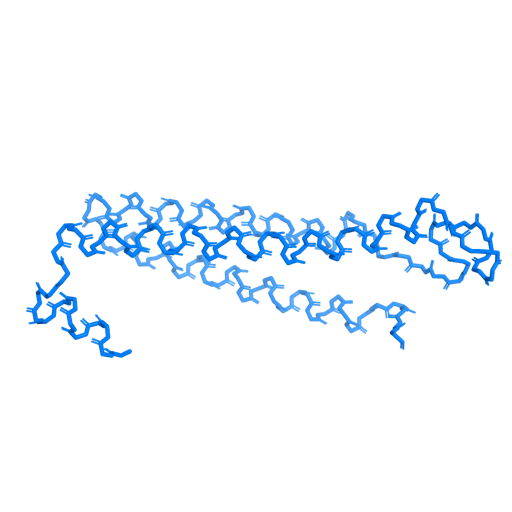. HIS A 1 91 ? -2.588 -0.720 20.987 1.00 98.00 91 HIS A CA 1
ATOM 740 C C . HIS A 1 91 ? -3.026 0.374 21.968 1.00 98.00 91 HIS A C 1
ATOM 742 O O . HIS A 1 91 ? -3.373 0.065 23.108 1.00 98.00 91 HIS A O 1
ATOM 748 N N . SER A 1 92 ? -3.069 1.637 21.540 1.00 97.88 92 SER A N 1
ATOM 749 C CA . SER A 1 92 ? -3.582 2.733 22.369 1.00 97.88 92 SER A CA 1
ATOM 750 C C . SER A 1 92 ? -5.064 2.557 22.704 1.00 97.88 92 SER A C 1
ATOM 752 O O . SER A 1 92 ? -5.451 2.799 23.846 1.00 97.88 92 SER A O 1
ATOM 754 N N . LEU A 1 93 ? -5.880 2.072 21.759 1.00 97.81 93 LEU A N 1
ATOM 755 C CA . LEU A 1 93 ? -7.296 1.785 21.999 1.00 97.81 93 LEU A CA 1
ATOM 756 C C . LEU A 1 93 ? -7.483 0.658 23.027 1.00 97.81 93 LEU A C 1
ATOM 758 O O . LEU A 1 93 ? -8.290 0.799 23.940 1.00 97.81 93 LEU A O 1
ATOM 762 N N . MET A 1 94 ? -6.700 -0.422 22.923 1.00 97.44 94 MET A N 1
ATOM 763 C CA . MET A 1 94 ? -6.716 -1.528 23.895 1.00 97.44 94 MET A CA 1
ATOM 764 C C . MET A 1 94 ? -6.294 -1.084 25.305 1.00 97.44 94 MET A C 1
ATOM 766 O O . MET A 1 94 ? -6.802 -1.607 26.294 1.00 97.44 94 MET A O 1
ATOM 770 N N . ASN A 1 95 ? -5.405 -0.090 25.402 1.00 97.19 95 ASN A N 1
ATOM 771 C CA . ASN A 1 95 ? -4.949 0.497 26.665 1.00 97.19 95 ASN A CA 1
ATOM 772 C C . ASN A 1 95 ? -5.850 1.641 27.178 1.00 97.19 95 ASN A C 1
ATOM 774 O O . ASN A 1 95 ? -5.490 2.302 28.151 1.00 97.19 95 ASN A O 1
ATOM 778 N N . ASN A 1 96 ? -7.005 1.892 26.547 1.00 96.75 96 ASN A N 1
ATOM 779 C CA . ASN A 1 96 ? -7.926 2.997 26.852 1.00 96.75 96 ASN A CA 1
ATOM 780 C C . ASN A 1 96 ? -7.319 4.415 26.736 1.00 96.75 96 ASN A C 1
ATOM 782 O O . ASN A 1 96 ? -7.902 5.380 27.235 1.00 96.75 96 ASN A O 1
ATOM 786 N N . ASP A 1 97 ? -6.188 4.583 26.046 1.00 97.50 97 ASP A N 1
ATOM 787 C CA . ASP A 1 97 ? -5.610 5.899 25.753 1.00 97.50 97 ASP A CA 1
ATOM 788 C C . ASP A 1 97 ? -6.213 6.468 24.461 1.00 97.50 97 ASP A C 1
ATOM 790 O O . ASP A 1 97 ? -5.654 6.376 23.363 1.00 97.50 97 ASP A O 1
ATOM 794 N N . LEU A 1 98 ? -7.397 7.067 24.603 1.00 96.50 98 LEU A N 1
ATOM 795 C CA . LEU A 1 98 ? -8.160 7.622 23.484 1.00 96.50 98 LEU A CA 1
ATOM 796 C C . LEU A 1 98 ? -7.440 8.786 22.790 1.00 96.50 98 LEU A C 1
ATOM 798 O O . LEU A 1 98 ? -7.598 8.974 21.581 1.00 96.50 98 LEU A O 1
ATOM 802 N N . LYS A 1 99 ? -6.640 9.571 23.522 1.00 97.06 99 LYS A N 1
ATOM 803 C CA . LYS A 1 99 ? -5.933 10.720 22.942 1.00 97.06 99 LYS A CA 1
ATOM 804 C C . LYS A 1 99 ? -4.834 10.242 21.996 1.00 97.06 99 LYS A C 1
ATOM 806 O O . LYS A 1 99 ? -4.752 10.726 20.869 1.00 97.06 99 LYS A O 1
ATOM 811 N N . SER A 1 100 ? -4.041 9.258 22.412 1.00 96.88 100 SER A N 1
ATOM 812 C CA . SER A 1 100 ? -3.020 8.667 21.538 1.00 96.88 100 SER A CA 1
ATOM 813 C C . SER A 1 100 ? -3.643 7.868 20.390 1.00 96.88 100 SER A C 1
ATOM 815 O O . SER A 1 100 ? -3.176 7.973 19.255 1.00 96.88 100 SER A O 1
ATOM 817 N N . ALA A 1 101 ? -4.732 7.131 20.641 1.00 98.00 101 ALA A N 1
ATOM 818 C CA . ALA A 1 101 ? -5.435 6.365 19.607 1.00 98.00 101 ALA A CA 1
ATOM 819 C C . ALA A 1 101 ? -6.002 7.269 18.497 1.00 98.00 101 ALA A C 1
ATOM 821 O O . ALA A 1 101 ? -5.843 6.985 17.313 1.00 98.00 101 ALA A O 1
ATOM 822 N N . THR A 1 102 ? -6.623 8.394 18.864 1.00 97.81 102 THR A N 1
ATOM 823 C CA . THR A 1 102 ? -7.142 9.366 17.887 1.00 97.81 102 THR A CA 1
ATOM 824 C C . THR A 1 102 ? -6.019 10.063 17.122 1.00 97.81 102 THR A C 1
ATOM 826 O O . THR A 1 102 ? -6.109 10.189 15.902 1.00 97.81 102 THR A O 1
ATOM 829 N N . HIS A 1 103 ? -4.937 10.461 17.798 1.00 97.94 103 HIS A N 1
ATOM 830 C CA . HIS A 1 103 ? -3.793 11.104 17.149 1.00 97.94 103 HIS A CA 1
ATOM 831 C C . HIS A 1 103 ? -3.108 10.191 16.118 1.00 97.94 103 HIS A C 1
ATOM 833 O O . HIS A 1 103 ? -2.911 10.583 14.969 1.00 97.94 103 HIS A O 1
ATOM 839 N N . SER A 1 104 ? -2.801 8.952 16.497 1.00 98.00 104 SER A N 1
ATOM 840 C CA . SER A 1 104 ? -2.185 7.954 15.609 1.00 98.00 104 SER A CA 1
ATOM 841 C C . SER A 1 104 ? -3.100 7.538 14.449 1.00 98.00 104 SER A C 1
ATOM 843 O O . SER A 1 104 ? -2.627 7.340 13.324 1.00 98.00 104 SER A O 1
ATOM 845 N N . MET A 1 105 ? -4.418 7.490 14.665 1.00 98.25 105 MET A N 1
ATOM 846 C CA . MET A 1 105 ? -5.389 7.274 13.588 1.00 98.25 105 MET A CA 1
ATOM 847 C C . MET A 1 105 ? -5.399 8.434 12.579 1.00 98.25 105 MET A C 1
ATOM 849 O O . MET A 1 105 ? -5.405 8.190 11.373 1.00 98.25 105 MET A O 1
ATOM 853 N N . ILE A 1 106 ? -5.337 9.691 13.041 1.00 98.50 106 ILE A N 1
ATOM 854 C CA . ILE A 1 106 ? -5.236 10.868 12.158 1.00 98.50 106 ILE A CA 1
ATOM 855 C C . ILE A 1 106 ? -3.952 10.805 11.322 1.00 98.50 106 ILE A C 1
ATOM 857 O O . ILE A 1 106 ? -4.010 11.029 10.113 1.00 98.50 106 ILE A O 1
ATOM 861 N N . ILE A 1 107 ? -2.818 10.444 11.935 1.00 98.25 107 ILE A N 1
ATOM 862 C CA . ILE A 1 107 ? -1.548 10.250 11.216 1.00 98.25 107 ILE A CA 1
ATOM 863 C C . ILE A 1 107 ? -1.718 9.202 10.111 1.00 98.25 107 ILE A C 1
ATOM 865 O O . ILE A 1 107 ? -1.402 9.479 8.956 1.00 98.25 107 ILE A O 1
ATOM 869 N N . THR A 1 108 ? -2.286 8.039 10.435 1.00 98.38 108 THR A N 1
ATOM 870 C CA . THR A 1 108 ? -2.529 6.952 9.470 1.00 98.38 108 THR A CA 1
ATOM 871 C C . THR A 1 108 ? -3.344 7.434 8.267 1.00 98.38 108 THR A C 1
ATOM 873 O O . THR A 1 108 ? -2.956 7.210 7.121 1.00 98.38 108 THR A O 1
ATOM 876 N N . ILE A 1 109 ? -4.452 8.137 8.518 1.00 98.56 109 ILE A N 1
ATOM 877 C CA . ILE A 1 109 ? -5.325 8.666 7.462 1.00 98.56 109 ILE A CA 1
ATOM 878 C C . ILE A 1 109 ? -4.579 9.706 6.615 1.00 98.56 109 ILE A C 1
ATOM 880 O O . ILE A 1 109 ? -4.667 9.670 5.389 1.00 98.56 109 ILE A O 1
ATOM 884 N N . SER A 1 110 ? -3.810 10.603 7.242 1.00 98.44 110 SER A N 1
ATOM 885 C CA . SER A 1 110 ? -3.031 11.618 6.521 1.00 98.44 110 SER A CA 1
ATOM 886 C C . SER A 1 110 ? -1.955 11.011 5.615 1.00 98.44 110 SER A C 1
ATOM 888 O O . SER A 1 110 ? -1.802 11.461 4.482 1.00 98.44 110 SER A O 1
ATOM 890 N N . LEU A 1 111 ? -1.274 9.948 6.060 1.00 98.50 111 LEU A N 1
ATOM 891 C CA . LEU A 1 111 ? -0.311 9.203 5.245 1.00 98.50 111 LEU A CA 1
ATOM 892 C C . LEU A 1 111 ? -0.995 8.523 4.052 1.00 98.50 111 LEU A C 1
ATOM 894 O O . LEU A 1 111 ? -0.458 8.554 2.949 1.00 98.50 111 LEU A O 1
ATOM 898 N N . GLY A 1 112 ? -2.200 7.978 4.244 1.00 98.31 112 GLY A N 1
ATOM 899 C CA . GLY A 1 112 ? -3.010 7.429 3.153 1.00 98.31 112 GLY A CA 1
ATOM 900 C C . GLY A 1 112 ? -3.383 8.480 2.104 1.00 98.31 112 GLY A C 1
ATOM 901 O O . GLY A 1 112 ? -3.188 8.253 0.912 1.00 98.31 112 GLY A O 1
ATOM 902 N N . PHE A 1 113 ? -3.841 9.663 2.528 1.00 98.38 113 PHE A N 1
ATOM 903 C CA . PHE A 1 113 ? -4.094 10.777 1.604 1.00 98.38 113 PHE A CA 1
ATOM 904 C C . PHE A 1 113 ? -2.821 11.216 0.877 1.00 98.38 113 PHE A C 1
ATOM 906 O O . PHE A 1 113 ? -2.845 11.430 -0.336 1.00 98.38 113 PHE A O 1
ATOM 913 N N . TYR A 1 114 ? -1.699 11.301 1.589 1.00 98.12 114 TYR A N 1
ATOM 914 C CA . TYR A 1 114 ? -0.421 11.664 0.990 1.00 98.12 114 TYR A CA 1
ATOM 915 C C . TYR A 1 114 ? 0.022 10.656 -0.082 1.00 98.12 114 TYR A C 1
ATOM 917 O O . TYR A 1 114 ? 0.371 11.068 -1.187 1.00 98.12 114 TYR A O 1
ATOM 925 N N . PHE A 1 115 ? -0.107 9.351 0.184 1.00 98.38 115 PHE A N 1
ATOM 926 C CA . PHE A 1 115 ? 0.109 8.294 -0.809 1.00 98.38 115 PHE A CA 1
ATOM 927 C C . PHE A 1 115 ? -0.779 8.484 -2.049 1.00 98.38 115 PHE A C 1
ATOM 929 O O . PHE A 1 115 ? -0.281 8.435 -3.169 1.00 98.38 115 PHE A O 1
ATOM 936 N N . THR A 1 116 ? -2.080 8.759 -1.879 1.00 98.25 116 THR A N 1
ATOM 937 C CA . THR A 1 116 ? -2.982 8.943 -3.034 1.00 98.25 116 THR A CA 1
ATOM 938 C C . THR A 1 116 ? -2.613 10.148 -3.901 1.00 98.25 116 THR A C 1
ATOM 940 O O . THR A 1 116 ? -2.731 10.074 -5.122 1.00 98.25 116 THR A O 1
ATOM 943 N N . ILE A 1 117 ? -2.123 11.237 -3.296 1.00 98.12 117 ILE A N 1
ATOM 944 C CA . ILE A 1 117 ? -1.659 12.423 -4.031 1.00 98.12 117 ILE A CA 1
ATOM 945 C C . ILE A 1 117 ? -0.382 12.097 -4.808 1.00 98.12 117 ILE A C 1
ATOM 947 O O . ILE A 1 117 ? -0.298 12.415 -5.990 1.00 98.12 117 ILE A O 1
ATOM 951 N N . LEU A 1 118 ? 0.591 11.436 -4.174 1.00 97.12 118 LEU A N 1
ATOM 952 C CA . LEU A 1 118 ? 1.824 11.023 -4.849 1.00 97.12 118 LEU A CA 1
ATOM 953 C C . LEU A 1 118 ? 1.543 10.067 -6.006 1.00 97.12 118 LEU A C 1
ATOM 955 O O . LEU A 1 118 ? 2.112 10.235 -7.079 1.00 97.12 118 LEU A O 1
ATOM 959 N N . GLN A 1 119 ? 0.623 9.119 -5.820 1.00 97.50 119 GLN A N 1
ATOM 960 C CA . GLN A 1 119 ? 0.219 8.209 -6.884 1.00 97.50 119 GLN A CA 1
ATOM 961 C C . GLN A 1 119 ? -0.421 8.966 -8.057 1.00 97.50 119 GLN A C 1
ATOM 963 O O . GLN A 1 119 ? -0.127 8.674 -9.211 1.00 97.50 119 GLN A O 1
ATOM 968 N N . MET A 1 120 ? -1.264 9.968 -7.786 1.00 96.94 120 MET A N 1
ATOM 969 C CA . MET A 1 120 ? -1.845 10.813 -8.834 1.00 96.94 120 MET A CA 1
ATOM 970 C C . MET A 1 120 ? -0.774 11.600 -9.603 1.00 96.94 120 MET A C 1
ATOM 972 O O . MET A 1 120 ? -0.848 11.671 -10.827 1.00 96.94 120 MET A O 1
ATOM 976 N N . LEU A 1 121 ? 0.219 12.162 -8.909 1.00 95.94 121 LEU A N 1
ATOM 977 C CA . LEU A 1 121 ? 1.342 12.860 -9.546 1.00 95.94 121 LEU A CA 1
ATOM 978 C C . LEU A 1 121 ? 2.163 11.908 -10.424 1.00 95.94 121 LEU A C 1
ATOM 980 O O . LEU A 1 121 ? 2.459 12.239 -11.567 1.00 95.94 121 LEU A O 1
ATOM 984 N N . GLU A 1 122 ? 2.440 10.700 -9.933 1.00 95.56 122 GLU A N 1
ATOM 985 C CA . GLU A 1 122 ? 3.136 9.658 -10.691 1.00 95.56 122 GLU A CA 1
ATOM 986 C C . GLU A 1 122 ? 2.380 9.290 -11.980 1.00 95.56 122 GLU A C 1
ATOM 988 O O . GLU A 1 122 ? 2.987 9.183 -13.044 1.00 95.56 122 GLU A O 1
ATOM 993 N N . TYR A 1 123 ? 1.046 9.185 -11.923 1.00 94.81 123 TYR A N 1
ATOM 994 C CA . TYR A 1 123 ? 0.218 8.955 -13.112 1.00 94.81 123 TYR A CA 1
ATOM 995 C C . TYR A 1 123 ? 0.236 10.123 -14.106 1.00 94.81 123 TYR A C 1
ATOM 997 O O . TYR A 1 123 ? 0.142 9.887 -15.307 1.00 94.81 123 TYR A O 1
ATOM 1005 N N . MET A 1 124 ? 0.342 11.370 -13.637 1.00 93.75 124 MET A N 1
ATOM 1006 C CA . MET A 1 124 ? 0.416 12.545 -14.516 1.00 93.75 124 MET A CA 1
ATOM 1007 C C . MET A 1 124 ? 1.780 12.691 -15.200 1.00 93.75 124 MET A C 1
ATOM 1009 O O . MET A 1 124 ? 1.852 13.239 -16.298 1.00 93.75 124 MET A O 1
ATOM 1013 N N . GLU A 1 125 ? 2.849 12.221 -14.558 1.00 91.94 125 GLU A N 1
ATOM 1014 C CA . GLU A 1 125 ? 4.224 12.295 -15.069 1.00 91.94 125 GLU A CA 1
ATOM 1015 C C . GLU A 1 125 ? 4.640 11.060 -15.886 1.00 91.94 125 GLU A C 1
ATOM 1017 O O . GLU A 1 125 ? 5.698 11.066 -16.522 1.00 91.94 125 GLU A O 1
ATOM 1022 N N . ALA A 1 126 ? 3.829 9.997 -15.893 1.00 93.62 126 ALA A N 1
ATOM 1023 C CA . ALA A 1 126 ? 4.130 8.766 -16.611 1.00 93.62 126 ALA A CA 1
ATOM 1024 C C . ALA A 1 126 ? 4.303 9.008 -18.123 1.00 93.62 126 ALA A C 1
ATOM 1026 O O . ALA A 1 126 ? 3.468 9.615 -18.789 1.00 93.62 126 ALA A O 1
ATOM 1027 N N . SER A 1 127 ? 5.394 8.476 -18.682 1.00 90.94 127 SER A N 1
ATOM 1028 C CA . SER A 1 127 ? 5.738 8.602 -20.108 1.00 90.94 127 SER A CA 1
ATOM 1029 C C . SER A 1 127 ? 4.917 7.689 -21.029 1.00 90.94 127 SER A C 1
ATOM 1031 O O . SER A 1 127 ? 5.049 7.758 -22.250 1.00 90.94 127 SER A O 1
ATOM 1033 N N . PHE A 1 128 ? 4.093 6.819 -20.447 1.00 91.88 128 PHE A N 1
ATOM 1034 C CA . PHE A 1 128 ? 3.300 5.807 -21.130 1.00 91.88 128 PHE A CA 1
ATOM 1035 C C . PHE A 1 128 ? 1.828 5.922 -20.724 1.00 91.88 128 PHE A C 1
ATOM 1037 O O . PHE A 1 128 ? 1.505 6.242 -19.581 1.00 91.88 128 PHE A O 1
ATOM 1044 N N . SER A 1 129 ? 0.935 5.619 -21.663 1.00 89.50 129 SER A N 1
ATOM 1045 C CA . SER A 1 129 ? -0.509 5.536 -21.445 1.00 89.50 129 SER A CA 1
ATOM 1046 C C . SER A 1 129 ? -1.066 4.242 -22.038 1.00 89.50 129 SER A C 1
ATOM 1048 O O . SER A 1 129 ? -0.352 3.502 -22.717 1.00 89.50 129 SER A O 1
ATOM 1050 N N . ILE A 1 130 ? -2.342 3.981 -21.753 1.00 75.25 130 ILE A N 1
ATOM 1051 C CA . ILE A 1 130 ? -3.146 2.949 -22.425 1.00 75.25 130 ILE A CA 1
ATOM 1052 C C . ILE A 1 130 ? -3.419 3.379 -23.869 1.00 75.25 130 ILE A C 1
ATOM 1054 O O . ILE A 1 130 ? -3.580 4.607 -24.079 1.00 75.25 130 ILE A O 1
#

Radius of gyration: 21.32 Å; chains: 1; bounding box: 43×28×59 Å

Sequence (130 aa):
RDIIRESTFQGFHTSKVYNGLRWGMMLFIISEVCFFFAFFWAYFHSSLAPNMDIGSCWPPIYIFPLNPFQIPLLNTAILLASGVSVTWAHHSLMNNDLKSATHSMIITISLGFYFTILQMLEYMEASFSI

InterPro domains:
  IPR000298 Cytochrome c oxidase subunit III-like [PF00510] (1-130)
  IPR000298 Cytochrome c oxidase subunit III-like [PS50253] (1-130)
  IPR013833 Cytochrome c oxidase, subunit III, 4-helical bundle [G3DSA:1.20.120.80] (13-130)
  IPR024791 Cytochrome c oxidase subunit III [PTHR11403] (1-130)
  IPR033945 Cytochrome c oxidase subunit III domain [cd01665] (1-130)
  IPR035973 Cytochrome c oxidase subunit III-like superfamily [SSF81452] (1-130)

Secondary structure (DSSP, 8-state):
-HHHIIIIIS----HHHHHHHHHHHHHHHHHHHHHHHHHHHHHHHHHHS--GGGTSSSSPTT--PPPTTTHHHHHHHHHHHHHHHHHHHHHHHHTT-HHHHHHHHHHHHHHHHHHHHHHHHHHHH-S---

Organism: Octopus vulgaris (NCBI:txid6645)

pLDDT: mean 95.8, std 3.28, range [75.25, 98.56]